Protein AF-A0A415SUF5-F1 (afdb_monomer)

Nearest PDB structures (foldseek):
  3kta-assembly1_B  TM=4.817E-01  e=3.489E+00  Pyrococcus furiosus
  6yxx-assembly1_BN  TM=2.771E-01  e=2.352E+00  Trypanosoma brucei brucei

Radius of gyration: 13.0 Å; Cα contacts (8 Å, |Δi|>4): 58; chains: 1; bounding box: 29×26×33 Å

Mean predicted aligned error: 5.83 Å

Organism: NCBI:txid310297

pLDDT: mean 85.51, std 4.81, range [63.53, 94.0]

Foldseek 3Di:
DDWDWDWDDDPNDIDIDTDPDPVVVVVVVVLVPDDPSPPDDWDWDWDQDDPGDIDTDTD

Solvent-accessible surface area (backbone atoms only — not comparable to full-atom values): 3901 Å² total; per-residue (Å²): 135,86,68,48,77,44,80,46,72,58,97,91,40,83,44,78,46,83,40,76,53,65,69,60,51,54,50,54,53,56,36,64,74,38,90,78,36,72,86,74,87,71,52,75,45,79,43,83,46,82,97,83,40,74,46,80,44,81,90

Secondary structure (DSSP, 8-state):
--PEEEEEEETTEEEEEEE--HHHHHHHHHHHHSTT-SS----EEEEEETTTEEEEEE-

Sequence (59 aa):
EDRCIVAIEVNGEAKKFFTNSEEMKNILAQVKEMPDGFPFETTIKTETFGKGRTKYVFT

Structure (mmCIF, N/CA/C/O backbone):
data_AF-A0A415SUF5-F1
#
_entry.id   AF-A0A415SUF5-F1
#
loop_
_atom_site.group_PDB
_atom_site.id
_atom_site.type_symbol
_atom_site.label_atom_id
_atom_site.label_alt_id
_atom_site.label_comp_id
_atom_site.label_asym_id
_atom_site.label_entity_id
_atom_site.label_seq_id
_atom_site.pdbx_PDB_ins_code
_atom_site.Cartn_x
_atom_site.Cartn_y
_atom_site.Cartn_z
_atom_site.occupancy
_atom_site.B_iso_or_equiv
_atom_site.auth_seq_id
_atom_site.auth_comp_id
_atom_site.auth_asym_id
_atom_site.auth_atom_id
_atom_site.pdbx_PDB_model_num
ATOM 1 N N . GLU A 1 1 ? 10.676 14.783 3.457 1.00 63.53 1 GLU A N 1
ATOM 2 C CA . GLU A 1 1 ? 10.300 14.433 2.069 1.00 63.53 1 GLU A CA 1
ATOM 3 C C . GLU A 1 1 ? 10.229 12.903 1.950 1.00 63.53 1 GLU A C 1
A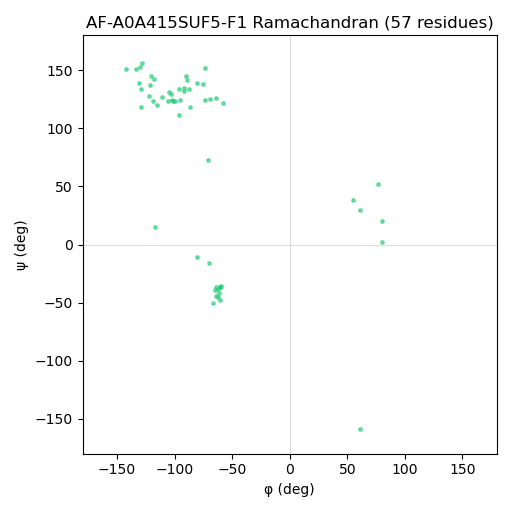TOM 5 O O . GLU A 1 1 ? 10.285 12.272 2.996 1.00 63.53 1 GLU A O 1
ATOM 10 N N . ASP A 1 2 ? 9.965 12.322 0.775 1.00 81.06 2 ASP A N 1
ATOM 11 C CA . ASP A 1 2 ? 9.685 10.883 0.516 1.00 81.06 2 ASP A CA 1
ATOM 12 C C . ASP A 1 2 ? 8.286 10.356 0.880 1.00 81.06 2 ASP A C 1
ATOM 14 O O . ASP A 1 2 ? 8.135 9.347 1.568 1.00 81.06 2 ASP A O 1
ATOM 18 N N . ARG A 1 3 ? 7.221 11.012 0.406 1.00 83.69 3 ARG A N 1
ATOM 19 C CA . ARG A 1 3 ? 5.868 10.424 0.452 1.00 83.69 3 ARG A CA 1
ATOM 20 C C . ARG A 1 3 ? 5.688 9.435 -0.698 1.00 83.69 3 ARG A C 1
ATOM 22 O O . ARG A 1 3 ? 6.069 9.734 -1.826 1.00 83.69 3 ARG A O 1
ATOM 29 N N . CYS A 1 4 ? 5.056 8.299 -0.428 1.00 86.50 4 CYS A N 1
ATOM 30 C CA . CYS A 1 4 ? 4.696 7.338 -1.466 1.00 86.50 4 CYS A CA 1
ATOM 31 C C . CYS A 1 4 ? 3.306 7.665 -2.014 1.00 86.50 4 CYS A C 1
ATOM 33 O O . CYS A 1 4 ? 2.403 8.032 -1.259 1.00 86.50 4 CYS A O 1
ATOM 35 N N . ILE A 1 5 ? 3.131 7.502 -3.323 1.00 88.69 5 ILE A N 1
ATOM 36 C CA . ILE A 1 5 ? 1.814 7.496 -3.959 1.00 88.69 5 ILE A CA 1
ATOM 37 C C . ILE A 1 5 ? 1.475 6.043 -4.245 1.00 88.69 5 ILE A C 1
ATOM 39 O O . ILE A 1 5 ? 2.244 5.357 -4.914 1.00 88.69 5 ILE A O 1
ATOM 43 N N . VAL A 1 6 ? 0.331 5.586 -3.751 1.00 86.44 6 VAL A N 1
ATOM 44 C CA . VAL A 1 6 ? -0.191 4.244 -4.028 1.00 86.44 6 VAL A CA 1
ATOM 45 C C . VAL A 1 6 ? -1.558 4.348 -4.694 1.00 86.44 6 VAL A C 1
ATOM 47 O O . VAL A 1 6 ? -2.330 5.266 -4.402 1.00 86.44 6 VAL A O 1
ATOM 50 N N . ALA A 1 7 ? -1.845 3.427 -5.609 1.00 88.94 7 ALA A N 1
ATOM 51 C CA . ALA A 1 7 ? -3.195 3.210 -6.110 1.00 88.94 7 ALA A CA 1
ATOM 52 C C . ALA A 1 7 ? -3.899 2.213 -5.182 1.00 88.94 7 ALA A C 1
ATOM 54 O O . ALA A 1 7 ? -3.303 1.210 -4.798 1.00 88.94 7 ALA A O 1
ATOM 55 N N . ILE A 1 8 ? -5.136 2.509 -4.797 1.00 86.06 8 ILE A N 1
ATOM 56 C CA . ILE A 1 8 ? -5.985 1.626 -3.993 1.00 86.06 8 ILE A CA 1
ATOM 57 C C . ILE A 1 8 ? -7.375 1.576 -4.615 1.00 86.06 8 ILE A C 1
ATOM 59 O O . ILE A 1 8 ? -7.825 2.564 -5.194 1.00 86.06 8 ILE A O 1
ATOM 63 N N . GLU A 1 9 ? -8.076 0.465 -4.449 1.00 86.56 9 GLU A N 1
ATOM 64 C CA . GLU A 1 9 ? -9.509 0.394 -4.713 1.00 86.56 9 GLU A CA 1
ATOM 65 C C . GLU A 1 9 ? -10.262 0.414 -3.382 1.00 86.56 9 GLU A C 1
ATOM 67 O O . GLU A 1 9 ? -9.941 -0.335 -2.460 1.00 86.56 9 GLU A O 1
ATOM 72 N N . VAL A 1 10 ? -11.251 1.298 -3.260 1.00 80.12 10 VAL A N 1
ATOM 73 C CA . VAL A 1 10 ? -12.124 1.364 -2.084 1.00 80.12 10 VAL A CA 1
ATOM 74 C C . VAL A 1 10 ? -13.564 1.350 -2.568 1.00 80.12 10 VAL A C 1
ATOM 76 O O . VAL A 1 10 ? -13.980 2.265 -3.273 1.00 80.12 10 VAL A O 1
ATOM 79 N N . ASN A 1 11 ? -14.326 0.327 -2.173 1.00 83.75 11 ASN A N 1
ATOM 80 C CA . ASN A 1 11 ? -15.727 0.134 -2.569 1.00 83.75 11 ASN A CA 1
ATOM 81 C C . ASN A 1 11 ? -15.943 0.128 -4.098 1.00 83.75 11 ASN A C 1
ATOM 83 O O . ASN A 1 11 ? -16.923 0.691 -4.580 1.00 83.75 11 ASN A O 1
ATOM 87 N N . GLY A 1 12 ? -15.022 -0.471 -4.862 1.00 84.69 12 GLY A N 1
ATOM 88 C CA . GLY A 1 12 ? -15.093 -0.516 -6.328 1.00 84.69 12 GLY A CA 1
ATOM 89 C C . GLY A 1 12 ? -14.622 0.758 -7.037 1.00 84.69 12 GLY A C 1
ATOM 90 O O . GLY A 1 12 ? -14.675 0.831 -8.261 1.00 84.69 12 GLY A O 1
ATOM 91 N N . GLU A 1 13 ? -14.156 1.772 -6.301 1.00 89.81 13 GLU A N 1
ATOM 92 C CA . GLU A 1 13 ? -13.583 2.983 -6.889 1.00 89.81 13 GLU A CA 1
ATOM 93 C C . GLU A 1 13 ? -12.060 3.013 -6.756 1.00 89.81 13 GLU A C 1
ATOM 95 O O . GLU A 1 13 ? -11.516 3.021 -5.646 1.00 89.81 13 GLU A O 1
ATOM 100 N N . ALA A 1 14 ? -11.370 3.137 -7.893 1.00 89.88 14 ALA A N 1
ATOM 101 C CA . ALA A 1 14 ? -9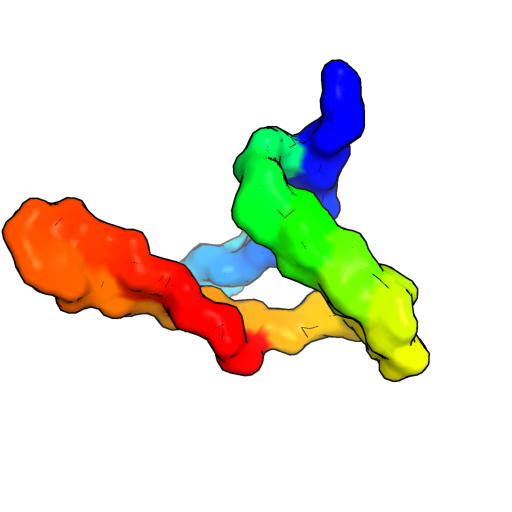.933 3.375 -7.927 1.00 89.88 14 ALA A CA 1
ATOM 102 C C . ALA A 1 14 ? -9.599 4.791 -7.426 1.00 89.88 14 ALA A C 1
ATOM 104 O O . ALA A 1 14 ? -10.089 5.801 -7.940 1.00 89.88 14 ALA A O 1
ATOM 105 N N . LYS A 1 15 ? -8.721 4.878 -6.429 1.00 90.69 15 LYS A N 1
ATOM 106 C CA . LYS A 1 15 ? -8.241 6.122 -5.819 1.00 90.69 15 LYS A CA 1
ATOM 107 C C . LYS A 1 15 ? -6.715 6.121 -5.761 1.00 90.69 15 LYS A C 1
ATOM 109 O O . LYS A 1 15 ? -6.071 5.079 -5.682 1.00 90.69 15 LYS A O 1
ATOM 114 N N . LYS A 1 16 ? -6.121 7.316 -5.773 1.00 90.69 16 LYS A N 1
ATOM 115 C CA . LYS A 1 16 ? -4.692 7.515 -5.487 1.00 90.69 16 LYS A CA 1
ATOM 116 C C . LYS A 1 16 ? -4.549 8.099 -4.092 1.00 90.69 16 LYS A C 1
ATOM 118 O O . LYS A 1 16 ? -5.223 9.075 -3.764 1.00 90.69 16 LYS A O 1
ATOM 123 N N . PHE A 1 17 ? -3.674 7.519 -3.287 1.00 87.06 17 PHE A N 1
ATOM 124 C CA . PHE A 1 17 ? -3.464 7.919 -1.904 1.00 87.06 17 PHE A CA 1
ATOM 125 C C . PHE A 1 17 ? -2.002 8.305 -1.675 1.00 87.06 17 PHE A C 1
ATOM 127 O O . PHE A 1 17 ? -1.088 7.545 -1.997 1.00 87.06 17 PHE A O 1
ATOM 134 N N . PHE A 1 18 ? -1.783 9.496 -1.113 1.00 89.44 18 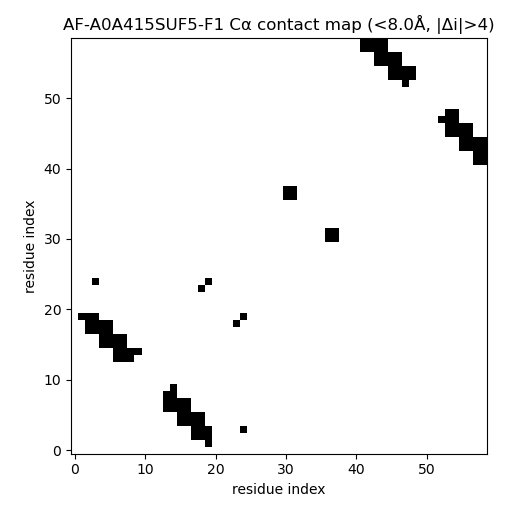PHE A N 1
ATOM 135 C CA . PHE A 1 18 ? -0.468 9.929 -0.649 1.00 89.44 18 PHE A CA 1
ATOM 136 C C . PHE A 1 18 ? -0.272 9.433 0.779 1.00 89.44 18 PHE A C 1
ATOM 138 O O . PHE A 1 18 ? -0.999 9.847 1.681 1.00 89.44 18 PHE A O 1
ATOM 145 N N . THR A 1 19 ? 0.728 8.587 0.999 1.00 82.75 19 THR A N 1
ATOM 146 C CA . THR A 1 19 ? 1.047 8.063 2.327 1.00 82.75 19 THR A CA 1
ATOM 147 C C . THR A 1 19 ? 2.443 8.475 2.771 1.00 82.75 19 THR A C 1
ATOM 149 O O . THR A 1 19 ? 3.392 8.518 1.987 1.00 82.75 19 THR A O 1
ATOM 152 N N . ASN A 1 20 ? 2.565 8.772 4.063 1.00 89.12 20 ASN A N 1
ATOM 153 C CA . ASN A 1 20 ? 3.847 8.887 4.751 1.00 89.12 20 ASN A CA 1
ATOM 154 C C . ASN A 1 20 ? 3.991 7.834 5.863 1.00 89.12 20 ASN A C 1
ATOM 156 O O . ASN A 1 20 ? 4.842 7.991 6.730 1.00 89.12 20 ASN A O 1
ATOM 160 N N . SER A 1 21 ? 3.142 6.798 5.865 1.00 86.44 21 SER A N 1
ATOM 161 C CA . SER A 1 21 ? 3.216 5.710 6.844 1.00 86.44 21 SER A CA 1
ATOM 162 C C . SER A 1 21 ? 4.527 4.941 6.680 1.00 86.44 21 SER A C 1
ATOM 164 O O . SER A 1 21 ? 4.840 4.474 5.584 1.00 86.44 21 SER A O 1
ATOM 166 N N . GLU A 1 22 ? 5.278 4.802 7.773 1.00 88.75 22 GLU A N 1
ATOM 167 C CA . GLU A 1 22 ? 6.499 3.992 7.813 1.00 88.75 22 GLU A CA 1
ATOM 168 C C . GLU A 1 22 ? 6.200 2.517 7.534 1.00 88.75 22 GLU A C 1
ATOM 170 O O . GLU A 1 22 ? 6.929 1.870 6.787 1.00 88.75 22 GLU A O 1
ATOM 175 N N . GLU A 1 23 ? 5.081 2.003 8.047 1.00 83.94 23 GLU A N 1
ATOM 176 C CA . GLU A 1 23 ? 4.651 0.619 7.828 1.00 83.94 23 GLU A CA 1
ATOM 177 C C . GLU A 1 23 ? 4.433 0.334 6.337 1.00 83.94 23 GLU A C 1
ATOM 179 O O . GLU A 1 23 ? 4.975 -0.635 5.808 1.00 83.94 23 GLU A O 1
ATOM 184 N N . MET A 1 24 ? 3.719 1.216 5.625 1.00 85.56 24 MET A N 1
ATOM 185 C CA . MET A 1 24 ? 3.522 1.052 4.180 1.00 85.56 24 MET A CA 1
ATOM 186 C C . MET A 1 24 ? 4.829 1.168 3.402 1.00 85.56 24 MET A C 1
ATOM 188 O O . MET A 1 24 ? 5.044 0.408 2.460 1.00 85.56 24 MET A O 1
ATOM 192 N N . LYS A 1 25 ? 5.722 2.084 3.790 1.00 88.81 25 LYS A N 1
ATOM 193 C CA . LYS A 1 25 ? 7.042 2.201 3.156 1.00 88.81 25 LYS A CA 1
ATOM 194 C C . LYS A 1 25 ? 7.864 0.925 3.326 1.00 88.81 25 LYS A C 1
ATOM 196 O O . LYS A 1 25 ? 8.469 0.475 2.358 1.00 88.81 25 LYS A O 1
ATOM 201 N N . ASN A 1 26 ? 7.837 0.315 4.510 1.00 89.06 26 ASN A N 1
ATOM 202 C CA . ASN A 1 26 ? 8.540 -0.939 4.781 1.00 89.06 26 ASN A CA 1
ATOM 203 C C . ASN A 1 26 ? 7.995 -2.105 3.945 1.00 89.06 26 ASN A C 1
ATOM 205 O O . ASN A 1 26 ? 8.773 -2.948 3.502 1.00 89.06 26 ASN A O 1
ATOM 209 N N . ILE A 1 27 ? 6.682 -2.159 3.702 1.00 87.25 27 ILE A N 1
ATOM 210 C CA . ILE A 1 27 ? 6.078 -3.165 2.813 1.00 87.25 27 ILE A CA 1
ATOM 211 C C . ILE A 1 27 ? 6.535 -2.936 1.369 1.00 87.25 27 ILE A C 1
ATOM 213 O O . ILE A 1 27 ? 7.041 -3.855 0.734 1.00 87.25 27 ILE A O 1
ATOM 217 N N . LEU A 1 28 ? 6.425 -1.704 0.862 1.00 88.19 28 LEU A N 1
ATOM 218 C CA . LEU A 1 28 ? 6.828 -1.369 -0.509 1.00 88.19 28 LEU A CA 1
ATOM 219 C C . LEU A 1 28 ? 8.321 -1.629 -0.759 1.00 88.19 28 LEU A C 1
ATOM 221 O O . LEU A 1 28 ? 8.686 -2.076 -1.842 1.00 88.19 28 LEU A O 1
ATOM 225 N N . ALA A 1 29 ? 9.176 -1.373 0.234 1.00 89.88 29 ALA A N 1
ATOM 226 C CA . ALA A 1 29 ? 10.600 -1.676 0.157 1.00 89.88 29 ALA A CA 1
ATOM 227 C C . ALA A 1 29 ? 10.857 -3.185 0.052 1.00 89.88 29 ALA A C 1
ATOM 229 O O . ALA A 1 29 ? 11.634 -3.599 -0.797 1.00 89.88 29 ALA A O 1
ATOM 230 N N . GLN A 1 30 ? 10.172 -4.011 0.850 1.00 89.50 30 GLN A N 1
ATOM 231 C CA . GLN A 1 30 ? 10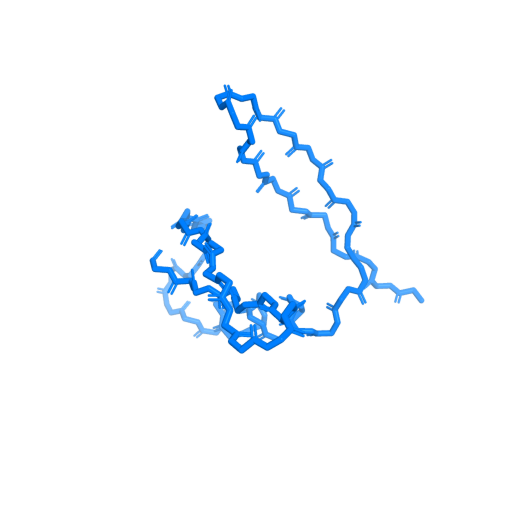.299 -5.471 0.761 1.00 89.50 30 GLN A CA 1
ATOM 232 C C . GLN A 1 30 ? 9.839 -6.000 -0.596 1.00 89.50 30 GLN 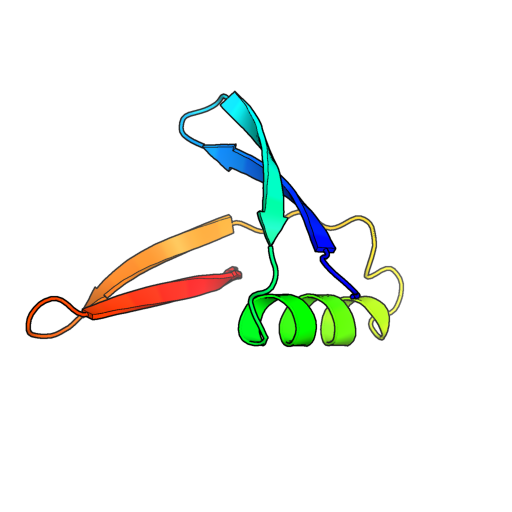A C 1
ATOM 234 O O . GLN A 1 30 ? 10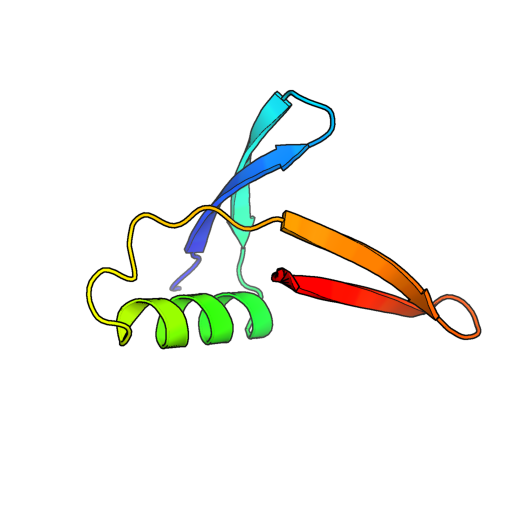.540 -6.799 -1.209 1.00 89.50 30 GLN A O 1
ATOM 239 N N . VAL A 1 31 ? 8.698 -5.513 -1.089 1.00 89.25 31 VAL A N 1
ATOM 240 C CA . VAL A 1 31 ? 8.179 -5.888 -2.408 1.00 89.25 31 VAL A CA 1
ATOM 241 C C . VAL A 1 31 ? 9.160 -5.494 -3.517 1.00 89.25 31 VAL A C 1
ATOM 243 O O . VAL A 1 31 ? 9.358 -6.256 -4.455 1.00 89.25 31 VAL A O 1
ATOM 246 N N . LYS A 1 32 ? 9.850 -4.354 -3.386 1.00 89.75 32 LYS A N 1
ATOM 247 C CA . LYS A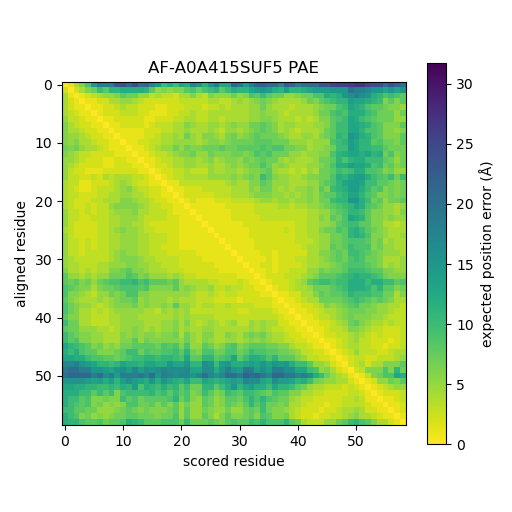 1 32 ? 10.867 -3.913 -4.355 1.00 89.75 32 LYS A CA 1
ATOM 248 C C . LYS A 1 32 ? 12.018 -4.903 -4.521 1.00 89.75 32 LYS A C 1
ATOM 250 O O . LYS A 1 32 ? 12.545 -5.028 -5.621 1.00 89.75 32 LYS A O 1
ATOM 255 N N . GLU A 1 33 ? 12.409 -5.566 -3.438 1.00 94.00 33 GLU A N 1
ATOM 256 C CA . GLU A 1 33 ? 13.506 -6.538 -3.434 1.00 94.00 33 GLU A CA 1
ATOM 257 C C . GLU A 1 33 ? 13.069 -7.920 -3.954 1.00 94.00 33 GLU A C 1
ATOM 259 O O . GLU A 1 33 ? 13.912 -8.782 -4.205 1.00 94.00 33 GLU A O 1
ATOM 264 N N . MET A 1 34 ? 11.763 -8.157 -4.137 1.00 91.38 34 MET A N 1
ATOM 265 C CA . MET A 1 34 ? 11.260 -9.403 -4.715 1.00 91.38 34 MET A CA 1
ATOM 266 C C . MET A 1 34 ? 11.495 -9.432 -6.236 1.00 91.38 34 MET A C 1
ATOM 268 O O . MET A 1 34 ? 11.246 -8.432 -6.917 1.00 91.38 34 MET A O 1
ATOM 272 N N . PRO A 1 35 ? 11.916 -10.578 -6.808 1.00 92.62 35 PRO A N 1
ATOM 273 C CA . PRO A 1 35 ? 11.937 -10.755 -8.257 1.00 92.62 35 PRO A CA 1
ATOM 274 C C . PRO A 1 35 ? 10.528 -10.554 -8.829 1.00 92.62 35 PRO A C 1
ATOM 276 O O . PRO A 1 35 ? 9.606 -11.253 -8.421 1.00 92.62 35 PRO A O 1
ATOM 279 N N . ASP A 1 36 ? 10.378 -9.597 -9.749 1.00 90.00 36 ASP A N 1
ATOM 280 C CA . ASP A 1 36 ? 9.086 -9.185 -10.331 1.00 90.00 36 ASP A CA 1
ATOM 281 C C . ASP A 1 36 ? 8.068 -8.628 -9.312 1.00 90.00 36 ASP A C 1
ATOM 283 O O . ASP A 1 36 ? 6.858 -8.751 -9.470 1.00 90.00 36 ASP A O 1
ATOM 287 N N . GLY A 1 37 ? 8.547 -8.001 -8.231 1.00 85.75 37 GLY A N 1
ATOM 288 C CA . GLY A 1 37 ? 7.674 -7.479 -7.175 1.00 85.75 37 GLY A CA 1
ATOM 289 C C . GLY A 1 37 ? 6.821 -6.264 -7.565 1.00 85.75 37 GLY A C 1
ATOM 290 O O . GLY A 1 37 ? 5.862 -5.946 -6.869 1.00 85.75 37 GLY A O 1
ATOM 291 N N . PHE A 1 38 ? 7.126 -5.571 -8.666 1.00 88.00 38 PHE A N 1
ATOM 292 C CA . PHE A 1 38 ? 6.326 -4.440 -9.144 1.00 88.00 38 PHE A CA 1
ATOM 293 C C . PHE A 1 38 ? 6.001 -4.543 -10.642 1.00 88.00 38 PHE A C 1
ATOM 295 O O . PHE A 1 38 ? 6.914 -4.790 -11.428 1.00 88.00 38 PHE A O 1
ATOM 302 N N . PRO A 1 39 ? 4.761 -4.207 -11.060 1.00 89.19 39 PRO A N 1
ATOM 303 C CA . PRO A 1 39 ? 3.619 -3.821 -10.224 1.00 89.19 39 PRO A CA 1
ATOM 304 C C . PRO A 1 39 ? 3.018 -5.028 -9.491 1.00 89.19 39 PRO A C 1
ATOM 306 O O . PRO A 1 39 ? 3.059 -6.143 -9.993 1.00 89.19 39 PRO A O 1
ATOM 309 N N . PHE A 1 40 ? 2.411 -4.793 -8.329 1.00 84.06 40 PHE A N 1
ATOM 310 C CA . PHE A 1 40 ? 1.661 -5.824 -7.616 1.00 84.06 40 PHE A CA 1
ATOM 311 C C . PHE A 1 40 ? 0.268 -5.328 -7.247 1.00 84.06 40 PHE A C 1
ATOM 313 O O . PHE A 1 40 ? 0.032 -4.125 -7.108 1.00 84.06 40 PHE A O 1
ATOM 320 N N . GLU A 1 41 ? -0.632 -6.282 -7.054 1.00 85.62 41 GLU A N 1
ATOM 321 C CA . GLU A 1 41 ? -1.957 -6.080 -6.490 1.00 85.62 41 GLU A CA 1
ATOM 322 C C . GLU A 1 41 ? -2.069 -6.948 -5.233 1.00 85.62 41 GLU A C 1
ATOM 324 O O . GLU A 1 41 ? -1.605 -8.086 -5.212 1.00 85.62 41 GLU A O 1
ATOM 329 N N . THR A 1 42 ? -2.636 -6.400 -4.161 1.00 83.06 42 THR A N 1
ATOM 330 C CA . THR A 1 42 ? -2.868 -7.127 -2.906 1.00 83.06 42 THR A CA 1
ATOM 331 C C . THR A 1 42 ? -4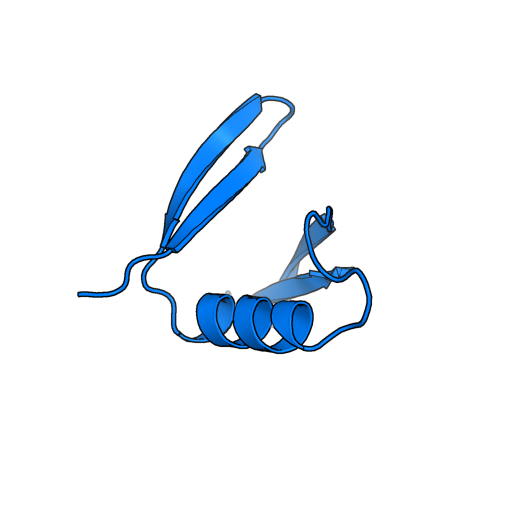.194 -6.691 -2.313 1.00 83.06 42 THR A C 1
ATOM 333 O O . THR A 1 42 ? -4.622 -5.545 -2.483 1.00 83.06 42 THR A O 1
ATOM 336 N N . THR A 1 43 ? -4.834 -7.591 -1.575 1.00 83.19 43 THR A N 1
ATOM 337 C CA . THR A 1 43 ? -6.019 -7.244 -0.792 1.00 83.19 43 THR A CA 1
ATOM 338 C C . THR A 1 43 ? -5.611 -6.932 0.642 1.00 83.19 43 THR A C 1
ATOM 340 O O . THR A 1 43 ? -5.038 -7.779 1.329 1.00 83.19 43 THR A O 1
ATOM 343 N N . ILE A 1 44 ? -5.972 -5.738 1.122 1.00 81.12 44 ILE A N 1
ATOM 344 C CA . ILE A 1 44 ? -5.816 -5.352 2.529 1.00 81.12 44 ILE A CA 1
ATOM 345 C C . ILE A 1 44 ? -7.138 -5.605 3.252 1.00 81.12 44 ILE A C 1
ATOM 347 O O . ILE A 1 44 ? -8.126 -4.906 3.030 1.00 81.12 44 ILE A O 1
ATOM 351 N N . LYS A 1 45 ? -7.158 -6.590 4.147 1.00 83.88 45 LYS A N 1
ATOM 352 C CA . LYS A 1 45 ? -8.301 -6.867 5.022 1.00 83.88 45 LYS A CA 1
ATOM 353 C C . LYS A 1 45 ? -8.146 -6.116 6.335 1.00 83.88 45 LYS A C 1
ATOM 355 O O . LYS A 1 45 ? -7.077 -6.124 6.943 1.00 83.88 45 LYS A O 1
ATOM 360 N N . THR A 1 46 ? -9.225 -5.486 6.782 1.00 83.81 46 THR A N 1
ATOM 361 C CA . THR A 1 46 ? -9.306 -4.862 8.101 1.00 83.81 46 THR A CA 1
ATOM 362 C C . THR A 1 46 ? -10.043 -5.788 9.056 1.00 83.81 46 THR A C 1
ATOM 364 O O . THR A 1 46 ? -11.179 -6.184 8.813 1.00 83.81 46 THR A O 1
ATOM 367 N N . GLU A 1 47 ? -9.397 -6.138 10.162 1.00 86.75 47 GLU A N 1
ATOM 368 C CA . GLU A 1 47 ? -9.999 -6.934 11.227 1.00 86.75 47 GLU A CA 1
ATOM 369 C C . GLU A 1 47 ? -10.010 -6.112 12.512 1.00 86.75 47 GLU A C 1
ATOM 371 O O . GLU A 1 47 ? -8.971 -5.640 12.981 1.00 86.75 47 GLU A O 1
ATOM 376 N N . THR A 1 48 ? -11.187 -5.916 13.104 1.00 85.12 48 THR A N 1
ATOM 377 C CA . THR A 1 48 ? -11.271 -5.316 14.437 1.00 85.12 48 THR A CA 1
ATOM 378 C C . THR A 1 48 ? -10.818 -6.345 15.466 1.00 85.12 48 THR A C 1
ATOM 380 O O . THR A 1 48 ? -11.371 -7.439 15.548 1.00 85.12 48 THR A O 1
ATOM 383 N N . PHE A 1 49 ? -9.823 -5.994 16.274 1.00 85.00 49 PHE A N 1
ATOM 384 C CA . PHE A 1 49 ? -9.293 -6.852 17.322 1.00 85.00 49 PHE A CA 1
ATOM 385 C C . PHE A 1 49 ? -9.222 -6.115 18.665 1.00 85.00 49 PHE A C 1
ATOM 387 O O . PHE A 1 49 ? -8.740 -4.985 18.767 1.00 85.00 49 PHE A O 1
ATOM 394 N N . GLY A 1 50 ? -9.680 -6.776 19.731 1.00 81.69 50 GLY A N 1
ATOM 395 C CA . GLY A 1 50 ? -9.723 -6.202 21.078 1.00 81.69 50 GLY A CA 1
ATOM 396 C C . GLY A 1 50 ? -10.605 -4.947 21.186 1.00 81.69 50 GLY A C 1
ATOM 397 O O . GLY A 1 50 ? -11.501 -4.720 20.376 1.00 81.69 50 GLY A O 1
ATOM 398 N N . LYS A 1 51 ? -10.362 -4.118 22.214 1.00 81.06 51 LYS A N 1
ATOM 399 C CA . LYS A 1 51 ? -11.105 -2.870 22.488 1.00 81.06 51 LYS A CA 1
ATOM 400 C C . LYS A 1 51 ? -10.794 -1.770 21.453 1.00 81.06 51 LYS A C 1
ATOM 402 O O . LYS A 1 51 ? -10.090 -0.814 21.767 1.00 81.06 51 LYS A O 1
ATOM 407 N N . GLY A 1 52 ? -11.301 -1.915 20.229 1.00 82.00 52 GLY A N 1
ATOM 408 C CA . GLY A 1 52 ? -11.277 -0.873 19.194 1.00 82.00 52 GLY A CA 1
ATOM 409 C C . GLY A 1 52 ? -9.957 -0.715 18.437 1.00 82.00 52 GLY A C 1
ATOM 410 O O . GLY A 1 52 ? -9.720 0.345 17.865 1.00 82.00 52 GLY A O 1
ATOM 411 N N . ARG A 1 53 ? -9.084 -1.730 18.429 1.00 83.50 53 ARG A N 1
ATOM 412 C CA . ARG A 1 53 ? -7.892 -1.718 17.568 1.00 83.50 53 ARG A CA 1
ATOM 413 C C . ARG A 1 53 ? -8.232 -2.364 16.230 1.00 83.50 53 ARG A C 1
ATOM 415 O O . ARG A 1 53 ? -8.995 -3.324 16.182 1.00 83.50 53 ARG A O 1
ATOM 422 N N . THR A 1 54 ? -7.640 -1.857 15.159 1.00 84.06 54 THR A N 1
ATOM 423 C CA 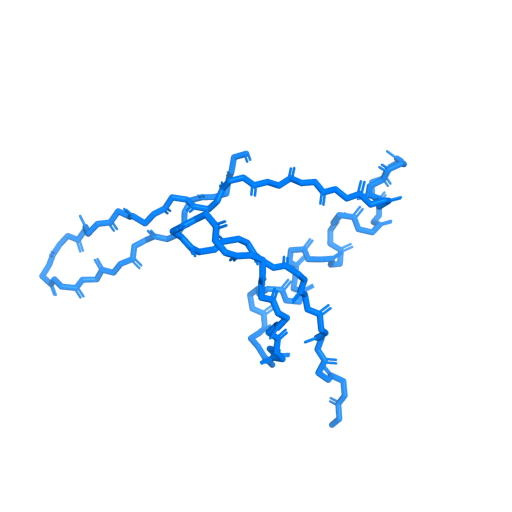. THR A 1 54 ? -7.789 -2.425 13.816 1.00 84.06 54 THR A CA 1
ATOM 424 C C . THR A 1 54 ? -6.467 -3.042 13.405 1.00 84.06 54 THR A C 1
ATOM 426 O O . THR A 1 54 ? -5.428 -2.387 13.470 1.00 84.06 54 THR A O 1
ATOM 429 N N . LYS A 1 55 ? -6.506 -4.306 12.999 1.00 82.88 55 LYS A N 1
ATOM 430 C CA . LYS A 1 55 ? -5.394 -4.997 12.360 1.00 82.88 55 LYS A CA 1
ATOM 431 C C . LYS A 1 55 ? -5.592 -4.930 10.849 1.00 82.88 55 LYS A C 1
ATOM 433 O O . LYS A 1 55 ? -6.688 -5.192 10.361 1.00 82.88 55 LYS A O 1
ATOM 438 N N . TYR A 1 56 ? -4.526 -4.600 10.130 1.00 79.19 56 TYR A N 1
ATOM 439 C CA . TYR A 1 56 ? -4.483 -4.661 8.673 1.00 79.19 56 TYR A CA 1
ATOM 440 C C . TYR A 1 56 ? -3.728 -5.925 8.269 1.00 79.19 56 TYR A C 1
ATOM 442 O O . TYR A 1 56 ? -2.602 -6.147 8.716 1.00 79.19 56 TYR A O 1
ATOM 450 N N . VAL A 1 57 ? -4.366 -6.779 7.475 1.00 80.50 57 VAL A N 1
ATOM 451 C CA . VAL A 1 57 ? -3.796 -8.031 6.973 1.00 80.50 57 VAL A CA 1
ATOM 452 C C . VAL A 1 57 ? -3.669 -7.916 5.462 1.00 80.50 57 VAL A C 1
ATOM 454 O O . VAL A 1 57 ? -4.666 -7.714 4.775 1.00 80.50 57 VAL A O 1
ATOM 457 N N . PHE A 1 58 ? -2.442 -8.028 4.963 1.00 78.38 58 PHE A N 1
ATOM 458 C CA . PHE A 1 58 ? -2.124 -8.019 3.538 1.00 78.38 58 PHE A CA 1
ATOM 459 C C . PHE A 1 58 ? -2.119 -9.469 3.041 1.00 78.38 58 PHE A C 1
ATOM 461 O O . PHE A 1 58 ? -1.539 -10.333 3.705 1.00 78.38 58 PHE A O 1
ATOM 468 N N . THR A 1 59 ? -2.799 -9.735 1.924 1.00 73.50 59 THR A N 1
ATOM 469 C CA . THR A 1 59 ? -2.917 -11.066 1.294 1.00 73.50 59 THR A CA 1
ATOM 470 C C . THR A 1 59 ? -2.672 -11.008 -0.197 1.00 73.50 59 THR A C 1
ATOM 472 O O . THR A 1 59 ? -3.060 -9.984 -0.813 1.00 73.50 59 THR A O 1
#